Protein AF-A0A4Q3SBF8-F1 (afdb_monomer)

Structure (mmCIF, N/CA/C/O backbone):
data_AF-A0A4Q3SBF8-F1
#
_entry.id   AF-A0A4Q3SBF8-F1
#
loop_
_atom_site.group_PDB
_atom_site.id
_atom_site.type_symbol
_atom_site.label_atom_id
_atom_site.label_alt_id
_atom_site.label_comp_id
_atom_site.label_asym_id
_atom_site.label_entity_id
_atom_site.label_seq_id
_atom_site.pdbx_PDB_ins_code
_atom_site.Cartn_x
_atom_site.Cartn_y
_atom_site.Cartn_z
_atom_site.occupancy
_atom_site.B_iso_or_equiv
_atom_site.auth_seq_id
_atom_site.auth_comp_id
_atom_site.auth_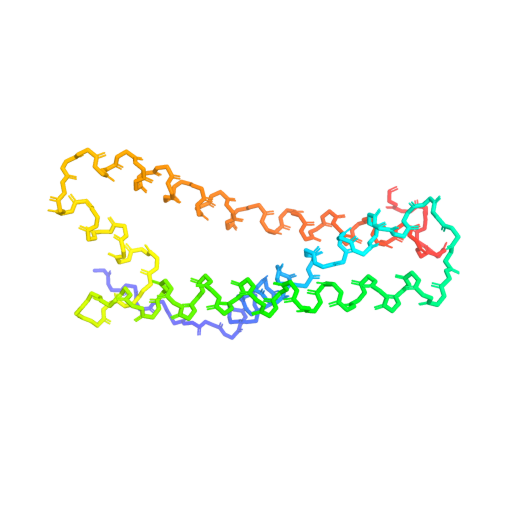asym_id
_atom_site.auth_atom_id
_atom_site.pdbx_PDB_model_num
ATOM 1 N N . MET A 1 1 ? -0.228 14.130 33.885 1.00 38.06 1 MET A N 1
ATOM 2 C CA . MET A 1 1 ? 0.994 14.207 33.059 1.00 38.06 1 MET A CA 1
ATOM 3 C C . MET A 1 1 ? 0.535 14.446 31.627 1.00 38.06 1 MET A C 1
ATOM 5 O O . MET A 1 1 ? 0.319 13.500 30.886 1.00 38.06 1 MET A O 1
ATOM 9 N N . ASP A 1 2 ? 0.248 15.708 31.299 1.00 43.09 2 ASP A N 1
ATOM 10 C CA . ASP A 1 2 ? -0.259 16.132 29.988 1.00 43.09 2 ASP A CA 1
ATOM 11 C C . ASP A 1 2 ? 0.895 16.218 28.985 1.00 43.09 2 ASP A C 1
ATOM 13 O O . ASP A 1 2 ? 1.561 17.247 28.867 1.00 43.09 2 ASP A O 1
ATOM 17 N N . LEU A 1 3 ? 1.148 15.139 28.242 1.00 50.47 3 LEU A N 1
ATOM 18 C CA . LEU A 1 3 ? 1.949 15.234 27.023 1.00 50.47 3 LEU A CA 1
ATOM 19 C C . LEU A 1 3 ? 1.073 15.816 25.906 1.00 50.47 3 LEU A C 1
ATOM 21 O O . LEU A 1 3 ? 0.532 15.091 25.075 1.00 50.47 3 LEU A O 1
ATOM 25 N N . LYS A 1 4 ? 0.968 17.148 25.836 1.00 52.16 4 LYS A N 1
ATOM 26 C CA . LYS A 1 4 ? 0.623 17.816 24.571 1.00 52.16 4 LYS A CA 1
ATOM 27 C C . LYS A 1 4 ? 1.825 17.694 23.637 1.00 52.16 4 LYS A C 1
ATOM 29 O O . LYS A 1 4 ? 2.664 18.589 23.565 1.00 52.16 4 LYS A O 1
ATOM 34 N N . GLN A 1 5 ? 1.928 16.554 22.962 1.00 62.22 5 GLN A N 1
ATOM 35 C CA . GLN A 1 5 ? 2.936 16.288 21.943 1.00 62.22 5 GLN A CA 1
ATOM 36 C C . GLN A 1 5 ? 2.662 17.229 20.761 1.00 62.22 5 GLN A C 1
ATOM 38 O O . GLN A 1 5 ? 1.787 16.987 19.934 1.00 62.22 5 GLN A O 1
ATOM 43 N N . LYS A 1 6 ? 3.338 18.382 20.734 1.00 61.50 6 LYS A N 1
ATOM 44 C CA . LYS A 1 6 ? 3.216 19.328 19.624 1.00 61.50 6 LYS A CA 1
ATOM 45 C C . LYS A 1 6 ? 3.841 18.673 18.397 1.00 61.50 6 LYS A C 1
ATOM 47 O O . LYS A 1 6 ? 5.039 18.389 18.397 1.00 61.50 6 LYS A O 1
ATOM 52 N N . ALA A 1 7 ? 3.028 18.412 17.374 1.00 68.69 7 ALA A N 1
ATOM 53 C CA . ALA A 1 7 ? 3.519 17.950 16.084 1.00 68.69 7 ALA A CA 1
ATOM 54 C C . ALA A 1 7 ? 4.614 18.919 15.612 1.00 68.69 7 ALA A C 1
ATOM 56 O O . ALA A 1 7 ? 4.376 20.113 15.438 1.00 68.69 7 ALA A O 1
ATOM 57 N N . THR A 1 8 ? 5.840 18.414 15.505 1.00 85.56 8 THR A N 1
ATOM 58 C CA . THR A 1 8 ? 6.989 19.203 15.052 1.00 85.56 8 THR A CA 1
ATOM 59 C C . THR A 1 8 ? 7.029 19.138 13.530 1.00 85.56 8 THR A C 1
ATOM 61 O O . THR A 1 8 ? 6.706 18.095 12.963 1.00 85.56 8 THR A O 1
ATOM 64 N N . LEU A 1 9 ? 7.449 20.215 12.859 1.00 84.31 9 LEU A N 1
ATOM 65 C CA . LEU A 1 9 ? 7.524 20.272 11.392 1.00 84.31 9 LEU A CA 1
ATOM 66 C C . LEU A 1 9 ? 8.300 19.075 10.804 1.00 84.31 9 LEU A C 1
ATOM 68 O O . LEU A 1 9 ? 7.861 18.466 9.834 1.00 84.31 9 LEU A O 1
ATOM 72 N N . GLY A 1 10 ? 9.400 18.676 11.454 1.00 84.44 10 GLY A N 1
ATOM 73 C CA . GLY A 1 10 ? 10.172 17.487 11.076 1.00 84.44 10 GLY A CA 1
ATOM 74 C C . GLY A 1 10 ? 9.390 16.176 11.210 1.00 84.44 10 GLY A C 1
ATOM 75 O O . GLY A 1 10 ? 9.482 15.320 10.340 1.00 84.44 10 GLY A O 1
ATOM 76 N N . GLY A 1 11 ? 8.554 16.036 12.242 1.00 84.19 11 GLY A N 1
ATOM 77 C CA . GLY A 1 11 ? 7.681 14.869 12.401 1.00 84.19 11 GLY A CA 1
ATOM 78 C C . GLY A 1 11 ? 6.604 14.788 11.316 1.00 84.19 11 GLY A C 1
ATOM 79 O O . GLY A 1 11 ? 6.302 13.698 10.840 1.00 84.19 11 GLY A O 1
ATOM 80 N N . LEU A 1 12 ? 6.076 15.934 10.874 1.00 85.00 12 LEU A N 1
ATOM 81 C CA . LEU A 1 12 ? 5.128 15.997 9.759 1.00 85.00 12 LEU A CA 1
ATOM 82 C C . LEU A 1 12 ? 5.789 15.583 8.438 1.00 85.00 12 LEU A C 1
ATOM 84 O O . LEU A 1 12 ? 5.210 14.805 7.686 1.00 85.00 12 LEU A O 1
ATOM 88 N N . LEU A 1 13 ? 7.007 16.067 8.174 1.00 86.06 13 LEU A N 1
ATOM 89 C CA . LEU A 1 13 ? 7.770 15.705 6.977 1.00 86.06 13 LEU A CA 1
ATOM 90 C C . LEU A 1 13 ? 8.099 14.211 6.941 1.00 86.06 13 LEU A C 1
ATOM 92 O O . LEU A 1 13 ? 7.926 13.585 5.902 1.00 86.06 13 LEU A O 1
ATOM 96 N N . ILE A 1 14 ? 8.510 13.632 8.073 1.00 82.81 14 ILE A N 1
ATOM 97 C CA . ILE A 1 14 ? 8.764 12.189 8.178 1.00 82.81 14 ILE A CA 1
ATOM 98 C C . ILE A 1 14 ? 7.466 11.404 7.955 1.00 82.81 14 ILE A C 1
ATOM 100 O O . ILE A 1 14 ? 7.452 10.477 7.156 1.00 82.81 14 ILE A O 1
ATOM 104 N N . ALA A 1 15 ? 6.360 11.788 8.598 1.00 82.00 15 ALA A N 1
ATOM 105 C CA . ALA A 1 15 ? 5.084 11.088 8.446 1.00 82.00 15 ALA A CA 1
ATOM 106 C C . ALA A 1 15 ? 4.550 11.142 7.004 1.00 82.00 15 ALA A C 1
ATOM 108 O O . ALA A 1 15 ? 4.127 10.120 6.462 1.00 82.00 15 ALA A O 1
ATOM 109 N N . LEU A 1 16 ? 4.603 12.315 6.364 1.00 82.94 16 LEU A N 1
ATOM 110 C CA . LEU A 1 16 ? 4.223 12.479 4.960 1.00 82.94 16 LEU A CA 1
ATOM 111 C C . LEU A 1 16 ? 5.157 11.696 4.037 1.00 82.94 16 LEU A C 1
ATOM 113 O O . LEU A 1 16 ? 4.671 10.982 3.166 1.00 82.94 16 LEU A O 1
ATOM 117 N N . GLY A 1 17 ? 6.470 11.792 4.252 1.00 81.38 17 GLY A N 1
ATOM 118 C CA . GLY A 1 17 ? 7.478 11.087 3.465 1.00 81.38 17 GLY A CA 1
ATOM 119 C C . GLY A 1 17 ? 7.311 9.571 3.528 1.00 81.38 17 GLY A C 1
ATOM 120 O O . GLY A 1 17 ? 7.276 8.923 2.487 1.00 81.38 17 GLY A O 1
ATOM 121 N N . THR A 1 18 ? 7.115 9.008 4.722 1.00 78.00 18 THR A N 1
ATOM 122 C CA . THR A 1 18 ? 6.866 7.570 4.893 1.00 78.00 18 THR A CA 1
ATOM 123 C C . THR A 1 18 ? 5.545 7.149 4.250 1.00 78.00 18 THR A C 1
ATOM 125 O O . THR A 1 18 ? 5.518 6.149 3.544 1.00 78.00 18 THR A O 1
ATOM 128 N N . THR A 1 19 ? 4.465 7.920 4.428 1.00 78.06 19 THR A N 1
ATOM 129 C CA . THR A 1 19 ? 3.141 7.566 3.879 1.00 78.06 19 THR A CA 1
ATOM 130 C C . THR A 1 19 ? 3.123 7.617 2.350 1.00 78.06 19 THR A C 1
ATOM 132 O O . THR A 1 19 ? 2.652 6.688 1.703 1.00 78.06 19 THR A O 1
ATOM 135 N N . TYR A 1 20 ? 3.649 8.689 1.748 1.00 78.81 20 TYR A N 1
ATOM 136 C CA . TYR A 1 20 ? 3.728 8.801 0.288 1.00 78.81 20 TYR A CA 1
ATOM 137 C C . TYR A 1 20 ? 4.760 7.842 -0.312 1.00 78.81 20 TYR A C 1
ATOM 139 O O . TYR A 1 20 ? 4.545 7.339 -1.414 1.00 78.81 20 TYR A O 1
ATOM 147 N N . GLY A 1 21 ? 5.846 7.558 0.412 1.00 76.25 21 GLY A N 1
ATOM 148 C CA . GLY A 1 21 ? 6.821 6.542 0.030 1.00 76.25 21 GLY A CA 1
ATOM 149 C C . GLY A 1 21 ? 6.188 5.155 -0.064 1.00 76.25 21 GLY A C 1
ATOM 150 O O . GLY A 1 21 ? 6.303 4.510 -1.100 1.00 76.25 21 GLY A O 1
ATOM 151 N N . ASP A 1 22 ? 5.452 4.733 0.965 1.00 77.81 22 ASP A N 1
ATOM 152 C CA . ASP A 1 22 ? 4.777 3.427 1.022 1.00 77.81 22 ASP A CA 1
ATOM 153 C C . ASP A 1 22 ? 3.767 3.216 -0.119 1.00 77.81 22 ASP A C 1
ATOM 155 O O . ASP A 1 22 ? 3.714 2.158 -0.749 1.00 77.81 22 ASP A O 1
ATOM 159 N N . ILE A 1 23 ? 3.016 4.268 -0.464 1.00 79.62 23 ILE A N 1
ATOM 160 C CA . ILE A 1 23 ? 2.076 4.246 -1.594 1.00 79.62 23 ILE A CA 1
ATOM 161 C C . ILE A 1 23 ? 2.813 4.036 -2.931 1.00 79.62 23 ILE A C 1
ATOM 163 O O . ILE A 1 23 ? 2.282 3.388 -3.836 1.00 79.62 23 ILE A O 1
ATOM 167 N N . GLY A 1 24 ? 4.022 4.587 -3.072 1.00 73.12 24 GLY A N 1
ATOM 168 C CA . GLY A 1 24 ? 4.788 4.588 -4.320 1.00 73.12 24 GLY A CA 1
ATOM 169 C C . GLY A 1 24 ? 5.700 3.376 -4.535 1.00 73.12 24 GLY A C 1
ATOM 170 O O . GLY A 1 24 ? 5.967 3.025 -5.685 1.00 73.12 24 GLY A O 1
ATOM 171 N N . THR A 1 25 ? 6.162 2.707 -3.474 1.00 78.81 25 THR A N 1
ATOM 172 C CA . THR A 1 25 ? 7.072 1.550 -3.599 1.00 78.81 25 THR A CA 1
ATOM 173 C C . THR A 1 25 ? 6.378 0.331 -4.200 1.00 78.81 25 THR A C 1
ATOM 175 O O . THR A 1 25 ? 6.933 -0.319 -5.086 1.00 78.81 25 THR A O 1
ATOM 178 N N . SER A 1 26 ? 5.145 0.036 -3.779 1.00 81.75 26 SER A N 1
ATOM 179 C CA . SER A 1 26 ? 4.406 -1.154 -4.228 1.00 81.75 26 SER A CA 1
ATOM 180 C C . SER A 1 26 ? 4.217 -1.213 -5.760 1.00 81.75 26 SER A C 1
ATOM 182 O O . SER A 1 26 ? 4.534 -2.243 -6.360 1.00 81.75 26 SER A O 1
ATOM 184 N N . PRO A 1 27 ? 3.789 -0.132 -6.444 1.00 82.31 27 PRO A N 1
ATOM 185 C CA . PRO A 1 27 ? 3.730 -0.093 -7.909 1.00 82.31 27 PRO A CA 1
ATOM 186 C C . PRO A 1 27 ? 5.080 -0.286 -8.598 1.00 82.31 27 PRO A C 1
ATOM 188 O O . PRO A 1 27 ? 5.142 -0.915 -9.652 1.00 82.31 27 PRO A O 1
ATOM 191 N N . LEU A 1 28 ? 6.155 0.244 -8.011 1.00 80.75 28 LEU A N 1
ATOM 192 C CA . LEU A 1 28 ? 7.500 0.177 -8.579 1.00 80.75 28 LEU A CA 1
ATOM 193 C C . LEU A 1 28 ? 8.028 -1.263 -8.566 1.00 80.75 28 LEU A C 1
ATOM 195 O O . LEU A 1 28 ? 8.576 -1.724 -9.567 1.00 80.75 28 LEU A O 1
ATOM 199 N N . TYR A 1 29 ? 7.764 -2.011 -7.492 1.00 80.50 29 TYR A N 1
ATOM 200 C CA . TYR A 1 29 ? 8.050 -3.447 -7.434 1.00 80.50 29 TYR A CA 1
ATOM 201 C C . TYR A 1 29 ? 7.240 -4.249 -8.446 1.00 80.50 29 TYR A C 1
ATOM 203 O O . TYR A 1 29 ? 7.791 -5.118 -9.118 1.00 80.50 29 TYR A O 1
ATOM 211 N N . VAL A 1 30 ? 5.944 -3.958 -8.577 1.00 85.25 30 VAL A N 1
ATOM 212 C CA . VAL A 1 30 ? 5.086 -4.636 -9.557 1.00 85.25 30 VAL A CA 1
ATOM 213 C C . VAL A 1 30 ? 5.582 -4.365 -10.974 1.00 85.25 30 VAL A C 1
ATOM 215 O O . VAL A 1 30 ? 5.702 -5.298 -11.765 1.00 85.25 30 VAL A O 1
ATOM 218 N N . LEU A 1 31 ? 5.934 -3.116 -11.283 1.00 85.12 31 LEU A N 1
ATOM 219 C CA . LEU A 1 31 ? 6.506 -2.756 -12.574 1.00 85.12 31 LEU A CA 1
ATOM 220 C C . LEU A 1 31 ? 7.807 -3.524 -12.822 1.00 85.12 31 LEU A C 1
ATOM 222 O O . LEU A 1 31 ? 7.908 -4.203 -13.841 1.00 85.12 31 LEU A O 1
ATOM 226 N N . ASN A 1 32 ? 8.741 -3.501 -11.864 1.00 81.81 32 ASN A N 1
ATOM 227 C CA . ASN A 1 32 ? 10.002 -4.229 -11.966 1.00 81.81 32 ASN A CA 1
ATOM 228 C C . ASN A 1 32 ? 9.782 -5.739 -12.162 1.00 81.81 32 ASN A C 1
ATOM 230 O O . ASN A 1 32 ? 10.421 -6.348 -13.012 1.00 81.81 32 ASN A O 1
ATOM 234 N N . ALA A 1 33 ? 8.838 -6.349 -11.444 1.00 84.38 33 ALA A N 1
ATOM 235 C CA . ALA A 1 33 ? 8.504 -7.766 -11.584 1.00 84.38 33 ALA A CA 1
ATOM 236 C C . ALA A 1 33 ? 7.896 -8.109 -12.956 1.00 84.38 33 ALA A C 1
ATOM 238 O O . ALA A 1 33 ? 8.131 -9.195 -13.484 1.00 84.38 33 ALA A O 1
ATOM 239 N N . ILE A 1 34 ? 7.119 -7.201 -13.557 1.00 85.06 34 ILE A N 1
ATOM 240 C CA . ILE A 1 34 ? 6.527 -7.423 -14.882 1.00 85.06 34 ILE A CA 1
ATOM 241 C C . ILE A 1 34 ? 7.569 -7.252 -15.994 1.00 85.06 34 ILE A C 1
ATOM 243 O O . ILE A 1 34 ? 7.507 -7.988 -16.987 1.00 85.06 34 ILE A O 1
ATOM 247 N N . THR A 1 35 ? 8.499 -6.305 -15.835 1.00 82.38 35 THR A N 1
ATOM 248 C CA . THR A 1 35 ? 9.518 -5.957 -16.837 1.00 82.38 35 THR A CA 1
ATOM 249 C C . THR A 1 35 ? 10.798 -6.783 -16.723 1.00 82.38 35 THR A C 1
ATOM 251 O O . THR A 1 35 ? 11.481 -6.976 -17.727 1.00 82.38 35 THR A O 1
ATOM 254 N N . SER A 1 36 ? 11.128 -7.292 -15.534 1.00 80.00 36 SER A N 1
ATOM 255 C CA . SER A 1 36 ? 12.335 -8.088 -15.290 1.00 80.00 36 SER A CA 1
ATOM 256 C C . SER A 1 36 ? 12.371 -9.333 -16.176 1.00 80.00 36 SER A C 1
ATOM 258 O O . SER A 1 36 ? 11.448 -10.147 -16.176 1.00 80.00 36 SER A O 1
ATOM 260 N N . GLY A 1 37 ? 13.454 -9.482 -16.943 1.00 76.06 37 GLY A N 1
ATOM 261 C CA . GLY A 1 37 ? 13.679 -10.640 -17.813 1.00 76.06 37 GLY A CA 1
ATOM 262 C C . GLY A 1 37 ? 12.844 -10.671 -19.101 1.00 76.06 37 GLY A C 1
ATOM 263 O O . GLY A 1 37 ? 12.867 -11.684 -19.798 1.00 76.06 37 GLY A O 1
ATOM 264 N N . LYS A 1 38 ? 12.121 -9.594 -19.446 1.00 82.06 38 LYS A N 1
ATOM 265 C CA . LYS A 1 38 ? 11.366 -9.478 -20.707 1.00 82.06 38 LYS A CA 1
ATOM 266 C C . LYS A 1 38 ? 11.930 -8.375 -21.596 1.00 82.06 38 LYS A C 1
ATOM 268 O O . LYS A 1 38 ? 12.474 -7.385 -21.116 1.00 82.06 38 LYS A O 1
ATOM 273 N N . VAL A 1 39 ? 11.756 -8.529 -22.908 1.00 82.00 39 VAL A N 1
ATOM 274 C CA . VAL A 1 39 ? 12.070 -7.462 -23.866 1.00 82.00 39 VAL A CA 1
ATOM 275 C C . VAL A 1 39 ? 11.099 -6.308 -23.625 1.00 82.00 39 VAL A C 1
ATOM 277 O O . VAL A 1 39 ? 9.881 -6.487 -23.712 1.00 82.00 39 VAL A O 1
ATOM 2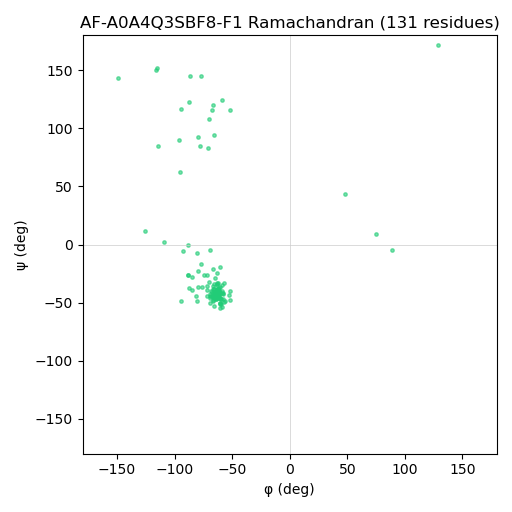80 N N . ILE A 1 40 ? 11.637 -5.134 -23.297 1.00 82.81 40 ILE A N 1
ATOM 281 C CA . ILE A 1 40 ? 10.837 -3.937 -23.042 1.00 82.81 40 ILE A CA 1
ATOM 282 C C . ILE A 1 40 ? 10.241 -3.477 -24.374 1.00 82.81 40 ILE A C 1
ATOM 284 O O . ILE A 1 40 ? 10.945 -2.983 -25.250 1.00 82.81 40 ILE A O 1
ATOM 288 N N . ASN A 1 41 ? 8.934 -3.676 -24.521 1.00 87.38 41 ASN A N 1
ATOM 289 C CA . AS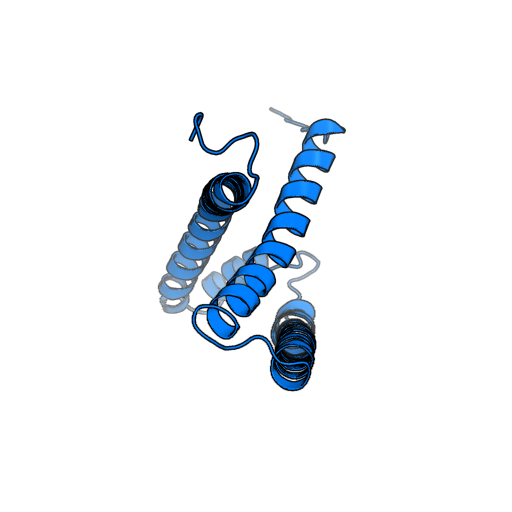N A 1 41 ? 8.143 -3.218 -25.657 1.00 87.38 41 ASN A CA 1
ATOM 290 C C . ASN A 1 41 ? 7.109 -2.191 -25.168 1.00 87.38 41 ASN A C 1
ATOM 292 O O . ASN A 1 41 ? 6.641 -2.280 -24.031 1.00 87.38 41 ASN A O 1
ATOM 296 N N . GLU A 1 42 ? 6.722 -1.244 -26.020 1.00 86.88 42 GLU A N 1
ATOM 297 C CA . GLU A 1 42 ? 5.753 -0.187 -25.713 1.00 86.88 42 GLU A CA 1
ATOM 298 C C . GLU A 1 42 ? 4.444 -0.765 -25.156 1.00 86.88 42 GLU A C 1
ATOM 300 O O . GLU A 1 42 ? 3.948 -0.315 -24.125 1.00 86.88 42 GLU A O 1
ATOM 305 N N . THR A 1 43 ? 3.940 -1.848 -25.756 1.00 88.00 43 THR A N 1
ATOM 306 C CA . THR A 1 43 ? 2.729 -2.536 -25.283 1.00 88.00 43 THR A CA 1
ATOM 307 C C . THR A 1 43 ? 2.882 -3.086 -23.863 1.00 88.00 43 THR A C 1
ATOM 309 O O . THR A 1 43 ? 1.934 -3.035 -23.082 1.00 88.00 43 THR A O 1
ATOM 312 N N . LEU A 1 44 ? 4.069 -3.591 -23.505 1.00 86.94 44 LEU A N 1
ATOM 313 C CA . LEU A 1 44 ? 4.338 -4.111 -22.163 1.00 86.94 44 LEU A CA 1
ATOM 314 C C . LEU A 1 44 ? 4.354 -2.969 -21.145 1.00 86.94 44 LEU A C 1
ATOM 316 O O . LEU A 1 44 ? 3.745 -3.096 -20.087 1.00 86.94 44 LEU A O 1
ATOM 320 N N . VAL A 1 45 ? 5.003 -1.850 -21.470 1.00 87.00 45 VAL A N 1
ATOM 321 C CA . VAL A 1 45 ? 5.091 -0.683 -20.581 1.00 87.00 45 VAL A CA 1
ATOM 322 C C . VAL A 1 45 ? 3.711 -0.063 -20.369 1.00 87.00 45 VAL A C 1
ATOM 324 O O . VAL A 1 45 ? 3.261 0.065 -19.231 1.00 87.00 45 VAL A O 1
ATOM 327 N N . VAL A 1 46 ? 3.002 0.255 -21.455 1.00 89.75 46 VAL A N 1
ATOM 328 C CA . VAL A 1 46 ? 1.673 0.879 -21.401 1.00 89.75 46 VAL A CA 1
ATOM 329 C C . VAL A 1 46 ? 0.652 -0.055 -20.744 1.00 89.75 46 VAL A C 1
ATOM 331 O O . VAL A 1 46 ? -0.132 0.388 -19.905 1.00 89.75 46 VAL A O 1
ATOM 334 N N . GLY A 1 47 ? 0.694 -1.355 -21.055 1.00 89.19 47 GLY A N 1
ATOM 335 C CA . GLY A 1 47 ? -0.172 -2.357 -20.431 1.00 89.19 47 GLY A CA 1
ATOM 336 C C . GLY A 1 47 ? 0.073 -2.496 -18.927 1.00 89.19 47 GLY A C 1
ATOM 337 O O . GLY A 1 47 ? -0.880 -2.498 -18.148 1.00 89.19 47 GLY A O 1
ATOM 338 N N . SER A 1 48 ? 1.340 -2.540 -18.504 1.00 89.00 48 SER A N 1
ATOM 339 C CA . SER A 1 48 ? 1.709 -2.637 -17.083 1.00 89.00 48 SER A CA 1
ATOM 340 C C . SER A 1 48 ? 1.275 -1.398 -16.304 1.00 89.00 48 SER A C 1
ATOM 342 O O . SER A 1 48 ? 0.652 -1.522 -15.252 1.00 89.00 48 SER A O 1
ATOM 344 N N . LEU A 1 49 ? 1.540 -0.201 -16.838 1.00 89.50 49 LEU A N 1
ATOM 345 C CA . LEU A 1 49 ? 1.129 1.058 -16.213 1.00 89.50 49 LEU A CA 1
ATOM 346 C C . LEU A 1 49 ? -0.395 1.168 -16.107 1.00 89.50 49 LEU A C 1
ATOM 348 O O . LEU A 1 49 ? -0.906 1.546 -15.056 1.00 89.50 49 LEU A O 1
ATOM 352 N N . SER A 1 50 ? -1.126 0.790 -17.159 1.00 92.25 50 SER A N 1
ATOM 353 C CA . SER A 1 50 ? -2.592 0.790 -17.147 1.00 92.25 50 SER A CA 1
ATOM 354 C C . SER A 1 50 ? -3.152 -0.149 -16.076 1.00 92.25 50 SER A C 1
ATOM 356 O O . SER A 1 50 ? -4.013 0.255 -15.294 1.00 92.25 50 SER A O 1
ATOM 358 N N . LEU A 1 51 ? -2.618 -1.373 -15.977 1.00 89.62 51 LEU A N 1
ATOM 359 C CA . LEU A 1 51 ? -3.022 -2.340 -14.953 1.00 89.62 51 LEU A CA 1
ATOM 360 C C . LEU A 1 51 ? -2.744 -1.831 -13.541 1.00 89.62 51 LEU A C 1
ATOM 362 O O . LEU A 1 51 ? -3.607 -1.956 -12.674 1.00 89.62 51 LEU A O 1
ATOM 366 N N . ILE A 1 52 ? -1.574 -1.235 -13.312 1.00 90.38 52 ILE A N 1
ATOM 367 C CA . ILE A 1 52 ? -1.214 -0.645 -12.021 1.00 90.38 52 ILE A CA 1
ATOM 368 C C . ILE A 1 52 ? -2.199 0.470 -11.661 1.00 90.38 52 ILE A C 1
ATOM 370 O O . ILE A 1 52 ? -2.782 0.434 -10.579 1.00 90.38 52 ILE A O 1
ATOM 374 N N . ILE A 1 53 ? -2.435 1.423 -12.568 1.00 90.50 53 ILE A N 1
ATOM 375 C CA . ILE A 1 53 ? -3.335 2.558 -12.329 1.00 90.50 53 ILE A CA 1
ATOM 376 C C . ILE A 1 53 ? -4.746 2.062 -12.005 1.00 90.50 53 ILE A C 1
ATOM 378 O O . ILE A 1 53 ? -5.282 2.395 -10.949 1.00 90.50 53 ILE A O 1
ATOM 382 N N . TRP A 1 54 ? -5.332 1.216 -12.858 1.00 92.50 54 TRP A N 1
ATOM 383 C CA . TRP A 1 54 ? -6.688 0.708 -12.642 1.00 92.50 54 TRP A CA 1
ATOM 384 C C . TRP A 1 54 ? -6.809 -0.128 -11.369 1.00 92.50 54 TRP A C 1
ATOM 386 O O . TRP A 1 54 ? -7.796 0.009 -10.646 1.00 92.50 54 TRP A O 1
ATOM 396 N N . THR A 1 55 ? -5.806 -0.950 -11.053 1.00 89.00 55 THR A N 1
ATOM 397 C CA . THR A 1 55 ? -5.805 -1.757 -9.827 1.00 89.00 55 THR A CA 1
ATOM 398 C C . THR A 1 55 ? -5.740 -0.873 -8.589 1.00 89.00 55 THR A C 1
ATOM 400 O O . THR A 1 55 ? -6.539 -1.065 -7.676 1.00 89.00 55 THR A O 1
ATOM 403 N N . LEU A 1 56 ? -4.860 0.133 -8.556 1.00 87.12 56 LEU A N 1
ATOM 404 C CA . LEU A 1 56 ? -4.774 1.072 -7.434 1.00 87.12 56 LEU A CA 1
ATOM 405 C C . LEU A 1 56 ? -6.069 1.872 -7.271 1.00 87.12 56 LEU A C 1
ATOM 407 O O . LEU A 1 56 ? -6.569 2.002 -6.152 1.00 87.12 56 LEU A O 1
ATOM 411 N N . THR A 1 57 ? -6.653 2.369 -8.365 1.00 87.50 57 THR A N 1
ATOM 412 C CA . THR A 1 57 ? -7.922 3.110 -8.326 1.00 87.50 57 THR A CA 1
ATOM 413 C C . THR A 1 57 ? -9.067 2.234 -7.816 1.00 87.50 57 THR A C 1
ATOM 415 O O . THR A 1 57 ? -9.818 2.653 -6.933 1.00 87.50 57 THR A O 1
ATOM 418 N N . LEU A 1 58 ? -9.192 0.999 -8.307 1.00 87.94 58 LEU A N 1
ATOM 419 C CA . LEU A 1 58 ? -10.247 0.078 -7.876 1.00 87.94 58 LEU A CA 1
ATOM 420 C C . LEU A 1 58 ? -10.046 -0.394 -6.435 1.00 87.94 58 LEU A C 1
ATOM 422 O O . LEU A 1 58 ? -10.988 -0.358 -5.643 1.00 87.94 58 LEU A O 1
ATOM 426 N N . GLN A 1 59 ? -8.827 -0.788 -6.067 1.00 85.31 59 GLN A N 1
ATOM 427 C CA . GLN A 1 59 ? -8.497 -1.232 -4.715 1.00 85.31 59 GLN A CA 1
ATOM 428 C C . GLN A 1 59 ? -8.767 -0.129 -3.692 1.00 85.31 59 GLN A C 1
ATOM 430 O O . GLN A 1 59 ? -9.383 -0.395 -2.657 1.00 85.31 59 GLN A O 1
ATOM 435 N N . THR A 1 60 ? -8.331 1.105 -3.968 1.00 82.19 60 THR A N 1
ATOM 436 C CA . THR A 1 60 ? -8.556 2.229 -3.052 1.00 82.19 60 THR A CA 1
ATOM 437 C C . THR A 1 60 ? -10.039 2.565 -2.934 1.00 82.19 60 THR A C 1
ATOM 439 O O . THR A 1 60 ? -10.548 2.703 -1.824 1.00 82.19 60 THR A O 1
ATOM 442 N N . THR A 1 61 ? -10.770 2.585 -4.049 1.00 81.12 61 THR A N 1
ATOM 443 C CA . THR A 1 61 ? -12.218 2.832 -4.050 1.00 81.12 61 THR A CA 1
ATOM 444 C C . THR A 1 61 ? -12.965 1.768 -3.244 1.00 81.12 61 THR A C 1
ATOM 446 O O . THR A 1 61 ? -13.724 2.090 -2.334 1.00 81.12 61 THR A O 1
ATOM 449 N N . ILE A 1 62 ? -12.718 0.483 -3.497 1.00 80.62 62 ILE A N 1
ATOM 450 C CA . ILE A 1 62 ? -13.452 -0.597 -2.827 1.00 80.62 62 ILE A CA 1
ATOM 451 C C . ILE A 1 62 ? -13.075 -0.682 -1.340 1.00 80.62 62 ILE A C 1
ATOM 453 O O . ILE A 1 62 ? -13.948 -0.685 -0.475 1.00 80.62 62 ILE A O 1
ATOM 457 N N . LYS A 1 63 ? -11.779 -0.725 -1.010 1.00 72.94 63 LYS A N 1
ATOM 458 C CA . LYS A 1 63 ? -11.319 -0.910 0.376 1.00 72.94 63 LYS A CA 1
ATOM 459 C C . LYS A 1 63 ? -11.545 0.332 1.241 1.00 72.94 63 LYS A C 1
ATOM 461 O O . LYS A 1 63 ? -11.916 0.201 2.406 1.00 72.94 63 LYS A O 1
ATOM 466 N N . TYR A 1 64 ? -11.329 1.535 0.709 1.00 68.12 64 TYR A N 1
ATOM 467 C CA . TYR A 1 64 ? -11.405 2.752 1.519 1.00 68.12 64 TYR A CA 1
ATOM 468 C C . TYR A 1 64 ? -12.782 3.413 1.457 1.00 68.12 64 TYR A C 1
ATOM 470 O O . TYR A 1 64 ? -13.360 3.684 2.509 1.00 68.12 64 TYR A O 1
ATOM 478 N N . VAL A 1 65 ? -13.359 3.607 0.266 1.00 68.75 65 VAL A N 1
ATOM 479 C CA . VAL A 1 65 ? -14.653 4.306 0.138 1.00 68.75 65 VAL A CA 1
ATOM 480 C C . VAL A 1 65 ? -15.802 3.443 0.655 1.00 68.75 65 VAL A C 1
ATOM 482 O O . VAL A 1 65 ? -16.642 3.938 1.394 1.00 68.75 65 VAL A O 1
ATOM 485 N N . ILE A 1 66 ? -15.844 2.150 0.326 1.00 68.25 66 ILE A N 1
ATOM 486 C CA . ILE A 1 66 ? -16.969 1.299 0.747 1.00 68.25 66 ILE A CA 1
ATOM 487 C C . ILE A 1 66 ? -16.796 0.845 2.199 1.00 68.25 66 ILE A C 1
ATOM 489 O O . ILE A 1 66 ? -17.716 0.969 2.996 1.00 68.25 66 ILE A O 1
ATOM 493 N N . LEU A 1 67 ? -15.620 0.337 2.568 1.00 65.31 67 LEU A N 1
ATOM 494 C CA . LEU A 1 67 ? -15.401 -0.286 3.880 1.00 65.31 67 LEU A CA 1
ATOM 495 C C . LEU A 1 67 ? -15.060 0.717 4.990 1.00 65.31 67 LEU A C 1
ATOM 497 O O . LEU A 1 67 ? -15.522 0.556 6.117 1.00 65.31 67 LEU A O 1
ATOM 501 N N . THR A 1 68 ? -14.256 1.743 4.696 1.00 63.00 68 THR A N 1
ATOM 502 C CA . THR A 1 68 ? -13.746 2.651 5.741 1.00 63.00 68 THR A CA 1
ATOM 503 C C . THR A 1 68 ? -14.714 3.801 6.016 1.00 63.00 68 THR A C 1
ATOM 505 O O . THR A 1 68 ? -14.910 4.145 7.177 1.00 63.00 68 THR A O 1
ATOM 508 N N . LEU A 1 69 ? -15.385 4.348 4.992 1.00 61.12 69 LEU A N 1
ATOM 509 C CA . LEU A 1 69 ? -16.400 5.397 5.198 1.00 61.12 69 LEU A CA 1
ATOM 510 C C . LEU A 1 69 ? -17.720 4.862 5.773 1.00 61.12 69 LEU A C 1
ATOM 512 O O . LEU A 1 69 ? -18.427 5.609 6.439 1.00 61.12 69 LEU A O 1
ATOM 516 N N . GLN A 1 70 ? -18.064 3.585 5.558 1.00 59.53 70 GLN A N 1
ATOM 517 C CA . GLN A 1 70 ? -19.256 2.986 6.183 1.00 59.53 70 GLN A CA 1
ATOM 518 C C . GLN A 1 70 ? -19.050 2.635 7.660 1.00 59.53 70 GLN A C 1
ATOM 520 O O . GLN A 1 70 ? -20.014 2.415 8.392 1.00 59.53 70 GLN A O 1
ATOM 525 N N . ALA A 1 71 ? -17.801 2.568 8.109 1.00 56.84 71 ALA A N 1
ATOM 526 C CA . ALA A 1 71 ? -17.451 2.187 9.461 1.00 56.84 71 ALA A CA 1
ATOM 527 C C . ALA A 1 71 ? -17.264 3.407 10.370 1.00 56.84 71 ALA A C 1
ATOM 529 O O . ALA A 1 71 ? -16.182 3.655 10.902 1.00 56.84 71 ALA A O 1
ATOM 530 N N . ASP A 1 72 ? -18.338 4.170 10.547 1.00 55.38 72 ASP A N 1
ATOM 531 C CA . ASP A 1 72 ? -18.368 5.297 11.473 1.00 55.38 72 ASP A CA 1
ATOM 532 C C . ASP A 1 72 ? -18.775 4.822 12.880 1.00 55.38 72 ASP A C 1
ATOM 534 O O . ASP A 1 72 ? -19.831 4.213 13.081 1.00 55.38 72 ASP A O 1
ATOM 538 N N . ASN A 1 73 ? -17.922 5.081 13.873 1.00 55.91 73 ASN A N 1
ATOM 539 C CA . ASN A 1 73 ? -18.217 4.858 15.283 1.00 55.91 73 ASN A CA 1
ATOM 540 C C . ASN A 1 73 ? -18.259 6.192 16.032 1.00 55.91 73 ASN A C 1
ATOM 542 O O . ASN A 1 73 ? -17.281 6.584 16.669 1.00 55.91 73 ASN A O 1
ATOM 546 N N . ARG A 1 74 ? -19.418 6.861 16.003 1.00 54.84 74 ARG A N 1
ATOM 547 C CA . ARG A 1 74 ? -19.713 8.052 16.823 1.00 54.84 74 ARG A CA 1
ATOM 548 C C . ARG A 1 74 ? -18.586 9.103 16.788 1.00 54.84 74 ARG A C 1
ATOM 550 O O . ARG A 1 74 ? -18.225 9.639 17.832 1.00 54.84 74 ARG A O 1
ATOM 557 N N . GLY A 1 75 ? -18.033 9.385 15.607 1.00 56.19 75 GLY A N 1
ATOM 558 C CA . GLY A 1 75 ? -17.019 10.428 15.421 1.00 56.19 75 GLY A CA 1
ATOM 559 C C . GLY A 1 75 ? -15.561 9.993 15.615 1.00 56.19 75 GLY A C 1
ATOM 560 O O . GLY A 1 75 ? -14.670 10.783 15.317 1.00 56.19 75 GLY A O 1
ATOM 561 N N . GLU A 1 76 ? -15.285 8.752 16.033 1.00 56.97 76 GLU A N 1
ATOM 562 C CA . GLU A 1 76 ? -13.943 8.163 15.941 1.00 56.97 76 GLU A CA 1
ATOM 563 C C . GLU A 1 76 ? -13.852 7.323 14.661 1.00 56.97 76 GLU A C 1
ATOM 565 O O . GLU A 1 76 ? -14.176 6.135 14.650 1.00 56.97 76 GLU A O 1
ATOM 570 N N . GLY A 1 77 ? -13.433 7.943 13.559 1.00 57.31 77 GLY A N 1
ATOM 571 C CA . GLY A 1 77 ? -13.188 7.252 12.293 1.00 57.31 77 GLY A CA 1
ATOM 572 C C . GLY A 1 77 ? -11.868 6.476 12.299 1.00 57.31 77 GLY A C 1
ATOM 573 O O . GLY A 1 77 ? -10.878 6.917 12.881 1.00 57.31 77 GLY A O 1
ATOM 574 N N . GLY A 1 78 ? -11.838 5.327 11.620 1.00 62.75 78 GLY A N 1
ATOM 575 C CA . GLY A 1 78 ? -10.601 4.607 11.314 1.00 62.75 78 GLY A CA 1
ATOM 576 C C . GLY A 1 78 ? -10.591 3.128 11.694 1.00 62.75 78 GLY A C 1
ATOM 577 O O . GLY A 1 78 ? -11.477 2.594 12.362 1.00 62.75 78 GLY A O 1
ATOM 578 N N . ILE A 1 79 ? -9.531 2.451 11.255 1.00 62.50 79 ILE A N 1
ATOM 579 C CA . ILE A 1 79 ? -9.352 0.996 11.373 1.00 62.50 79 ILE A CA 1
ATOM 580 C C . ILE A 1 79 ? -9.274 0.564 12.855 1.00 62.50 79 ILE A C 1
ATOM 582 O O . ILE A 1 79 ? -9.788 -0.488 13.234 1.00 62.50 79 ILE A O 1
ATOM 586 N N . PHE A 1 80 ? -8.715 1.408 13.730 1.00 59.31 80 PHE A N 1
ATOM 587 C CA . PHE A 1 80 ? -8.636 1.155 15.175 1.00 59.31 80 PHE A CA 1
ATOM 588 C C . PHE A 1 80 ? -9.988 1.265 15.897 1.00 59.31 80 PHE A C 1
ATOM 590 O O . PHE A 1 80 ? -10.276 0.457 16.784 1.00 59.31 80 PHE A O 1
ATOM 597 N N . SER A 1 81 ? -10.857 2.188 15.479 1.00 63.34 81 SER A N 1
ATOM 598 C CA . SER A 1 81 ? -12.223 2.309 16.006 1.00 63.34 81 SER A CA 1
ATOM 599 C C . SER A 1 81 ? -13.082 1.108 15.624 1.00 63.34 81 SER A C 1
ATOM 601 O O . SER A 1 81 ? -13.831 0.584 16.450 1.00 63.34 81 SER A O 1
ATOM 603 N N . LEU A 1 82 ? -12.907 0.609 14.396 1.00 65.50 82 LEU A N 1
ATOM 604 C CA . LEU A 1 82 ? -13.476 -0.652 13.919 1.00 65.50 82 LEU A CA 1
ATOM 605 C C . LEU A 1 82 ? -13.064 -1.831 14.806 1.00 65.50 82 LEU A C 1
ATOM 607 O O . LEU A 1 82 ? -13.930 -2.583 15.258 1.00 65.50 82 LEU A O 1
ATOM 611 N N . PHE A 1 83 ? -11.770 -1.968 15.116 1.00 66.62 83 PHE A N 1
ATOM 612 C CA . PHE A 1 83 ? -11.279 -3.023 16.008 1.00 66.62 83 PHE A CA 1
ATOM 613 C C . PHE A 1 83 ? -11.872 -2.922 17.423 1.00 66.62 83 PHE A C 1
ATOM 615 O O . PHE A 1 83 ? -12.267 -3.940 18.005 1.00 66.62 83 PHE A O 1
ATOM 622 N N . ALA A 1 84 ? -12.013 -1.708 17.965 1.00 65.12 84 ALA A N 1
ATOM 623 C CA . ALA A 1 84 ? -12.651 -1.482 19.261 1.00 65.12 84 ALA A CA 1
ATOM 624 C C . ALA A 1 84 ? -14.152 -1.841 19.253 1.00 65.12 84 ALA A C 1
ATOM 626 O O . ALA A 1 84 ? -14.658 -2.432 20.215 1.00 65.12 84 ALA A O 1
ATOM 627 N N . LEU A 1 85 ? -14.863 -1.551 18.156 1.00 67.31 85 LEU A N 1
ATOM 628 C CA . LEU A 1 85 ? -16.279 -1.893 17.984 1.00 67.31 85 LEU A CA 1
ATOM 629 C C . LEU A 1 85 ? -16.513 -3.395 17.855 1.00 67.31 85 LEU A C 1
ATOM 631 O O . LEU A 1 85 ? -17.409 -3.959 18.488 1.00 67.31 85 LEU A O 1
ATOM 635 N N . VAL A 1 86 ? -15.677 -4.045 17.052 1.00 69.62 86 VAL A N 1
ATOM 636 C CA . VAL A 1 86 ? -15.688 -5.483 16.779 1.00 69.62 86 VAL A CA 1
ATOM 637 C C . VAL A 1 86 ? -15.540 -6.282 18.078 1.00 69.62 86 VAL A C 1
ATOM 639 O O . VAL A 1 86 ? -16.313 -7.212 18.325 1.00 69.62 86 VAL A O 1
ATOM 642 N N . ARG A 1 87 ? -14.653 -5.837 18.979 1.00 65.06 87 ARG A N 1
ATOM 643 C CA . ARG A 1 87 ? -14.479 -6.410 20.324 1.00 65.06 87 ARG A CA 1
ATOM 644 C C . ARG A 1 87 ? -15.722 -6.287 21.214 1.00 65.06 87 ARG A C 1
ATOM 646 O O . ARG A 1 87 ? -15.966 -7.173 22.031 1.00 65.06 87 ARG A O 1
ATOM 653 N N . ARG A 1 88 ? -16.519 -5.221 21.070 1.00 66.56 88 ARG A N 1
ATOM 654 C CA . ARG A 1 88 ? -17.753 -5.008 21.854 1.00 66.56 88 ARG A CA 1
ATOM 655 C C . ARG A 1 88 ? -18.948 -5.814 21.341 1.00 66.56 88 ARG A C 1
ATOM 657 O O . ARG A 1 88 ? -19.871 -6.059 22.111 1.00 66.56 88 ARG A O 1
ATOM 664 N N . ARG A 1 89 ? -18.954 -6.232 20.068 1.00 73.12 89 ARG A N 1
ATOM 665 C CA . ARG A 1 89 ? -20.108 -6.918 19.455 1.00 73.12 89 ARG A CA 1
ATOM 666 C C . ARG A 1 89 ? -20.164 -8.412 19.778 1.00 73.12 89 ARG A C 1
ATOM 668 O O . ARG A 1 89 ? -21.244 -8.894 20.104 1.00 73.12 89 ARG A O 1
ATOM 675 N N . LYS A 1 90 ? -19.046 -9.152 19.719 1.00 75.50 90 LYS A N 1
ATOM 676 C CA . LYS A 1 90 ? -18.987 -10.563 20.166 1.00 75.50 90 LYS A CA 1
ATOM 677 C C . LYS A 1 90 ? -17.599 -10.936 20.696 1.00 75.50 90 LYS A C 1
ATOM 679 O O . LYS A 1 90 ? -16.591 -10.563 20.109 1.00 75.50 90 LYS A O 1
ATOM 684 N N . LYS A 1 91 ? -17.545 -11.771 21.742 1.00 73.88 91 LYS A N 1
ATOM 685 C CA . LYS A 1 91 ? -16.288 -12.205 22.391 1.00 73.88 91 LYS A CA 1
ATOM 686 C C . LYS A 1 91 ? -15.305 -12.918 21.445 1.00 73.88 91 LYS A C 1
ATOM 688 O O . LYS A 1 91 ? -14.106 -12.727 21.586 1.00 73.88 91 LYS A O 1
ATOM 693 N N . TRP A 1 92 ? -15.787 -13.693 20.467 1.00 83.88 92 TRP A N 1
ATOM 694 C CA . TRP A 1 92 ? -14.916 -14.406 19.515 1.00 83.88 92 TRP A CA 1
ATOM 695 C C . TRP A 1 92 ? -14.233 -13.479 18.497 1.00 83.88 92 TRP A C 1
ATOM 697 O O . TRP A 1 92 ? -13.129 -13.759 18.046 1.00 83.88 92 TRP A O 1
ATOM 707 N N . LEU A 1 93 ? -14.836 -12.326 18.197 1.00 79.31 93 LEU A N 1
ATOM 708 C CA . LEU A 1 93 ? -14.272 -11.344 17.269 1.00 79.31 93 LEU A CA 1
ATOM 709 C C . LEU A 1 93 ? -13.016 -10.633 17.818 1.00 79.31 93 LEU A C 1
ATOM 711 O O . LEU A 1 93 ? -12.354 -9.896 17.094 1.00 79.31 93 LEU A O 1
ATOM 715 N N . VAL A 1 94 ? -12.637 -10.900 19.071 1.00 79.44 94 VAL A N 1
ATOM 716 C CA . VAL A 1 94 ? -11.373 -10.445 19.664 1.00 79.44 94 VAL A CA 1
ATOM 717 C C . VAL A 1 94 ? -10.159 -11.087 18.992 1.00 79.44 94 VAL A C 1
ATOM 719 O O . VAL A 1 94 ? -9.172 -10.395 18.773 1.00 79.44 94 VAL A O 1
ATOM 722 N N . PHE A 1 95 ? -10.222 -12.368 18.623 1.00 83.69 95 PHE A N 1
ATOM 723 C CA . PHE A 1 95 ? -9.102 -13.055 17.970 1.00 83.69 95 PHE A CA 1
ATOM 724 C C . PHE A 1 95 ? -8.709 -12.418 16.625 1.00 83.69 95 PHE A C 1
ATOM 726 O O . PHE A 1 95 ? -7.556 -12.006 16.494 1.00 83.69 95 PHE A O 1
ATOM 733 N N . PRO A 1 96 ? -9.628 -12.242 15.651 1.00 82.75 96 PRO A N 1
ATOM 734 C CA . PRO A 1 96 ? -9.290 -11.560 14.404 1.00 82.75 96 PRO A CA 1
ATOM 735 C C . PRO A 1 96 ? -8.934 -10.085 14.624 1.00 82.75 96 PRO A C 1
ATOM 737 O O . PRO A 1 96 ? -8.113 -9.552 13.885 1.00 82.75 96 PRO A O 1
ATOM 740 N N . ALA A 1 97 ? -9.487 -9.427 15.651 1.00 81.12 97 ALA A N 1
ATOM 741 C CA . ALA A 1 97 ? -9.118 -8.052 15.978 1.00 81.12 97 ALA A CA 1
ATOM 742 C C . ALA A 1 97 ? -7.672 -7.925 16.484 1.00 81.12 97 ALA A C 1
ATOM 744 O O . ALA A 1 97 ? -6.968 -6.998 16.094 1.00 81.12 97 ALA A O 1
ATOM 745 N N . ILE A 1 98 ? -7.211 -8.862 17.317 1.00 84.19 98 ILE A N 1
ATOM 746 C CA . ILE A 1 98 ? -5.821 -8.901 17.793 1.00 84.19 98 ILE A CA 1
ATOM 747 C C . ILE A 1 98 ? -4.872 -9.200 16.633 1.00 84.19 98 ILE A C 1
ATOM 749 O O . ILE A 1 98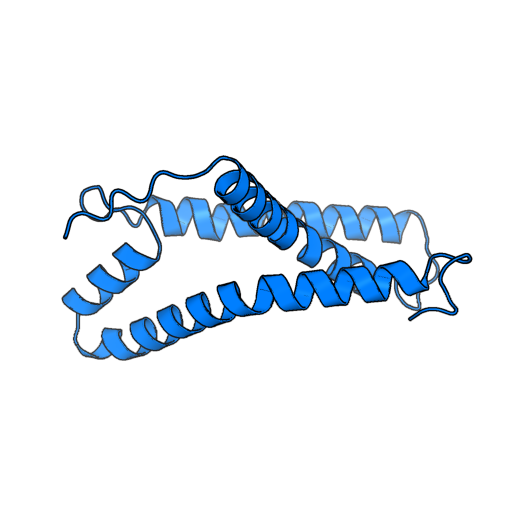 ? -3.869 -8.510 16.487 1.00 84.19 98 ILE A O 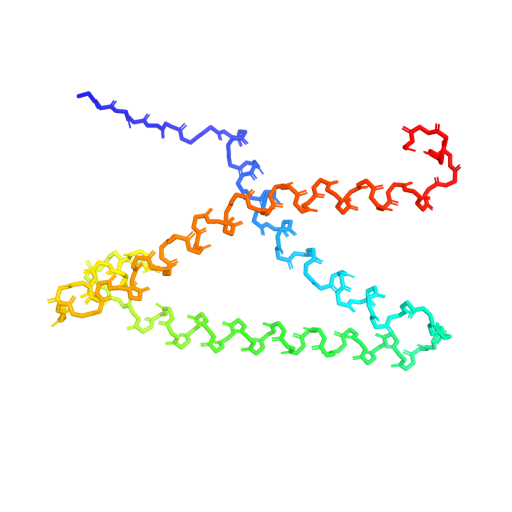1
ATOM 753 N N . ILE A 1 99 ? -5.204 -10.180 15.786 1.00 87.25 99 ILE A N 1
ATOM 754 C CA . ILE A 1 99 ? -4.392 -10.518 14.608 1.00 87.25 99 ILE A CA 1
ATOM 755 C C . ILE A 1 99 ? -4.309 -9.321 13.657 1.00 87.25 99 ILE A C 1
ATOM 757 O O . ILE A 1 99 ? -3.221 -8.958 13.226 1.00 87.25 99 ILE A O 1
ATOM 761 N N . GLY A 1 100 ? -5.438 -8.669 13.371 1.00 83.81 100 GLY A N 1
ATOM 762 C CA . GLY A 1 100 ? -5.473 -7.486 12.515 1.00 83.81 100 GLY A CA 1
ATOM 763 C C . GLY A 1 100 ? -4.705 -6.297 13.100 1.00 83.81 100 GLY A C 1
ATOM 764 O O . GLY A 1 100 ? -3.973 -5.632 12.373 1.00 83.81 100 GLY A O 1
ATOM 765 N N . GLY A 1 101 ? -4.809 -6.057 14.411 1.00 82.44 101 GLY A N 1
ATOM 766 C CA . GLY A 1 101 ? -4.027 -5.024 15.096 1.00 82.44 101 GLY A CA 1
ATOM 767 C C . GLY A 1 101 ? -2.522 -5.308 15.085 1.00 82.44 101 GLY A C 1
ATOM 768 O O . GLY A 1 101 ? -1.730 -4.400 14.848 1.00 82.44 101 GLY A O 1
ATOM 769 N N . ALA A 1 102 ? -2.124 -6.569 15.280 1.00 86.19 102 ALA A N 1
ATOM 770 C CA . ALA A 1 102 ? -0.730 -6.995 15.185 1.00 86.19 102 ALA A CA 1
ATOM 771 C C . ALA A 1 102 ? -0.188 -6.869 13.754 1.00 86.19 102 ALA A C 1
ATOM 773 O O . ALA A 1 102 ? 0.923 -6.381 13.572 1.00 86.19 102 ALA A O 1
ATOM 774 N N . ALA A 1 103 ? -0.979 -7.246 12.746 1.00 85.69 103 ALA A N 1
ATOM 775 C CA . ALA A 1 103 ? -0.615 -7.086 11.342 1.00 85.69 103 ALA A CA 1
ATOM 776 C C . ALA A 1 103 ? -0.413 -5.610 10.975 1.00 85.69 103 ALA A C 1
ATOM 778 O O . ALA A 1 103 ? 0.557 -5.289 10.308 1.00 85.69 103 ALA A O 1
ATOM 779 N N . LEU A 1 104 ? -1.267 -4.706 11.466 1.00 81.50 104 LEU A N 1
ATOM 780 C CA . LEU A 1 104 ? -1.137 -3.265 11.227 1.00 81.50 104 LEU A CA 1
ATOM 781 C C . LEU A 1 104 ? 0.125 -2.684 11.889 1.00 81.50 104 LEU A C 1
ATOM 783 O O . LEU A 1 104 ? 0.828 -1.882 11.282 1.00 81.50 104 LEU A O 1
ATOM 787 N N . LEU A 1 105 ? 0.449 -3.117 13.113 1.00 82.94 105 LEU A N 1
ATOM 788 C CA . LEU A 1 105 ? 1.704 -2.737 13.772 1.00 82.94 105 LEU A CA 1
ATOM 789 C C . LEU A 1 105 ? 2.930 -3.271 13.024 1.00 82.94 105 LEU A C 1
ATOM 791 O O . LEU A 1 105 ? 3.904 -2.542 12.863 1.00 82.94 105 LEU A O 1
ATOM 795 N N . ALA A 1 106 ? 2.874 -4.521 12.560 1.00 86.44 106 ALA A N 1
ATOM 796 C CA . ALA A 1 106 ? 3.940 -5.115 11.765 1.00 86.44 106 ALA A CA 1
ATOM 797 C C . ALA A 1 106 ? 4.137 -4.356 10.446 1.00 86.44 106 ALA A C 1
ATOM 799 O O . ALA A 1 106 ? 5.268 -4.018 10.116 1.00 86.44 106 ALA A O 1
ATOM 800 N N . ASP A 1 107 ? 3.053 -4.018 9.748 1.00 82.81 107 ASP A N 1
ATOM 801 C CA . ASP A 1 107 ? 3.071 -3.243 8.502 1.00 82.81 107 ASP A CA 1
ATOM 802 C C . ASP A 1 107 ? 3.762 -1.883 8.707 1.00 82.81 107 ASP A C 1
ATOM 804 O O . ASP A 1 107 ? 4.750 -1.571 8.045 1.00 82.81 107 ASP A O 1
ATOM 808 N N . GLY A 1 108 ? 3.367 -1.141 9.752 1.00 77.38 108 GLY A N 1
ATOM 809 C CA . GLY A 1 108 ? 3.994 0.137 10.108 1.00 77.38 108 GLY A CA 1
ATOM 810 C C . GLY A 1 108 ? 5.477 0.044 10.503 1.00 77.38 108 GLY A C 1
ATOM 811 O O . GLY A 1 108 ? 6.207 1.025 10.365 1.00 77.38 108 GLY A O 1
ATOM 812 N N . MET A 1 109 ? 5.943 -1.116 10.981 1.00 83.94 109 MET A N 1
ATOM 813 C CA . MET A 1 109 ? 7.363 -1.368 11.266 1.00 83.94 109 MET A CA 1
ATOM 814 C C . MET A 1 109 ? 8.151 -1.833 10.035 1.00 83.94 109 MET A C 1
ATOM 816 O O . MET A 1 109 ? 9.358 -1.601 9.968 1.00 83.94 109 MET A O 1
ATOM 820 N N . LEU A 1 110 ? 7.499 -2.493 9.077 1.00 83.06 110 LEU A N 1
ATOM 821 C CA . LEU A 1 110 ? 8.133 -3.048 7.883 1.00 83.06 110 LEU A CA 1
ATOM 822 C C . LEU A 1 110 ? 8.387 -1.982 6.811 1.00 83.06 110 LEU A C 1
ATOM 824 O O . LEU A 1 110 ? 9.436 -2.015 6.169 1.00 83.06 110 LEU A O 1
ATOM 828 N N . THR A 1 111 ? 7.487 -1.010 6.647 1.00 80.94 111 THR A N 1
ATOM 829 C CA . THR A 1 111 ? 7.604 0.047 5.628 1.00 80.94 111 THR A CA 1
ATOM 830 C C . THR A 1 111 ? 8.950 0.796 5.645 1.00 80.94 111 THR A C 1
ATOM 832 O O . THR A 1 111 ? 9.561 0.919 4.579 1.00 80.94 111 THR A O 1
ATOM 835 N N . PRO A 1 112 ? 9.495 1.267 6.792 1.00 79.38 112 PRO A N 1
ATOM 836 C CA . PRO A 1 112 ? 10.802 1.929 6.809 1.00 79.38 112 PRO A CA 1
ATOM 837 C C . PRO A 1 112 ? 11.939 1.006 6.359 1.00 79.38 112 PRO A C 1
ATOM 839 O O . PRO A 1 112 ? 12.834 1.445 5.641 1.00 79.38 112 PRO A O 1
ATOM 842 N N . ALA A 1 113 ? 11.893 -0.272 6.749 1.00 82.81 113 ALA A N 1
ATOM 843 C CA . ALA A 1 113 ? 12.904 -1.252 6.369 1.00 82.81 113 ALA A CA 1
ATOM 844 C C . ALA A 1 113 ? 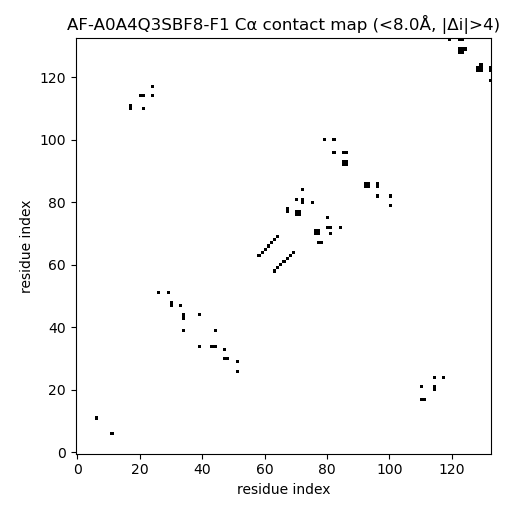12.862 -1.536 4.860 1.00 82.81 113 ALA A C 1
ATOM 846 O O . ALA A 1 113 ? 13.891 -1.438 4.194 1.00 82.81 113 ALA A O 1
ATOM 847 N N . PHE A 1 114 ? 11.671 -1.794 4.3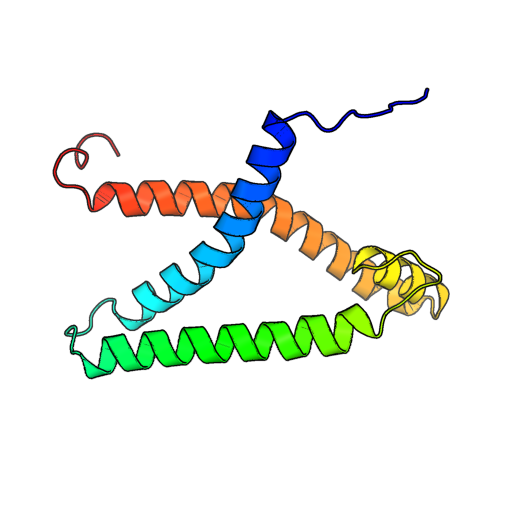06 1.00 81.25 114 PHE A N 1
ATOM 848 C CA . PHE A 1 114 ? 11.501 -2.022 2.870 1.00 81.25 114 PHE A CA 1
ATOM 849 C C . PHE A 1 114 ? 11.910 -0.809 2.035 1.00 81.25 114 PHE A C 1
ATOM 851 O O . PHE A 1 114 ? 12.572 -0.977 1.015 1.00 81.25 114 PHE A O 1
ATOM 858 N N . SER A 1 115 ? 11.577 0.405 2.482 1.00 78.88 115 SER A N 1
ATOM 859 C CA . SER A 1 115 ? 11.963 1.642 1.798 1.00 78.88 115 SER A CA 1
ATOM 860 C C . SER A 1 115 ? 13.489 1.814 1.722 1.00 78.88 115 SER A C 1
ATOM 862 O O . SER A 1 115 ? 14.026 2.130 0.659 1.00 78.88 115 SER A O 1
ATOM 864 N N . VAL A 1 116 ? 14.216 1.525 2.812 1.00 82.88 116 VAL A N 1
ATOM 865 C CA . VAL A 1 116 ? 15.691 1.572 2.827 1.00 82.88 116 VAL A CA 1
ATOM 866 C C . VAL A 1 116 ? 16.291 0.503 1.910 1.00 82.88 116 VAL A C 1
ATOM 868 O O . VAL A 1 116 ? 17.195 0.813 1.135 1.00 82.88 116 VAL A O 1
ATOM 871 N N . THR A 1 117 ? 15.781 -0.732 1.940 1.00 82.81 117 THR A N 1
ATOM 872 C CA . THR A 1 117 ? 16.258 -1.802 1.047 1.00 82.81 117 THR A CA 1
ATOM 873 C C . THR A 1 117 ? 16.039 -1.449 -0.426 1.00 82.81 117 THR A C 1
ATOM 875 O O . THR A 1 117 ? 16.978 -1.567 -1.210 1.00 82.81 117 THR A O 1
ATOM 878 N N . SER A 1 118 ? 14.863 -0.924 -0.796 1.00 77.69 118 SER A N 1
ATOM 879 C CA . SER A 1 118 ? 14.591 -0.453 -2.164 1.00 77.69 118 SER A CA 1
ATOM 880 C C . SER A 1 118 ? 15.555 0.641 -2.611 1.00 77.69 118 SER A C 1
ATOM 882 O O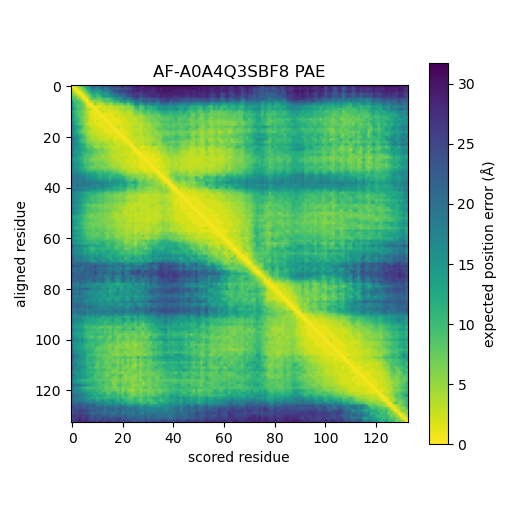 . SER A 1 118 ? 16.012 0.630 -3.752 1.00 77.69 118 SER A O 1
ATOM 884 N N . ALA A 1 119 ? 15.870 1.594 -1.728 1.00 80.06 119 ALA A N 1
ATOM 885 C CA . ALA A 1 119 ? 16.804 2.669 -2.043 1.00 80.06 119 ALA A CA 1
ATOM 886 C C . ALA A 1 119 ? 18.218 2.127 -2.317 1.00 80.06 119 ALA A C 1
ATOM 888 O O . ALA A 1 119 ? 18.867 2.566 -3.266 1.00 80.06 119 ALA A O 1
ATOM 889 N N . ILE A 1 120 ? 18.668 1.139 -1.537 1.00 81.25 120 ILE A N 1
ATOM 890 C CA . ILE A 1 120 ? 19.966 0.474 -1.732 1.00 81.25 120 ILE A CA 1
ATOM 891 C C . ILE A 1 120 ? 19.984 -0.322 -3.045 1.00 81.25 120 ILE A C 1
ATOM 893 O O . ILE A 1 120 ? 20.947 -0.237 -3.803 1.00 81.25 120 ILE A O 1
ATOM 897 N N . GLU A 1 121 ? 18.927 -1.075 -3.350 1.00 78.25 121 GLU A N 1
ATOM 898 C CA . GLU A 1 121 ? 18.815 -1.815 -4.615 1.00 78.25 121 GLU A CA 1
ATOM 899 C C . GLU A 1 121 ? 18.783 -0.883 -5.834 1.00 78.25 121 GLU A C 1
ATOM 901 O O . GLU A 1 121 ? 19.424 -1.163 -6.849 1.00 78.25 121 GLU A O 1
ATOM 906 N N . GLY A 1 122 ? 18.093 0.254 -5.727 1.00 74.75 122 GLY A N 1
ATOM 907 C CA . GLY A 1 122 ? 18.095 1.293 -6.754 1.00 74.75 122 GLY A CA 1
ATOM 908 C C . GLY A 1 122 ? 19.483 1.898 -6.973 1.00 74.75 122 GLY A C 1
ATOM 909 O O . GLY A 1 122 ? 19.875 2.129 -8.116 1.00 74.75 122 GLY A O 1
ATOM 910 N N . LEU A 1 123 ? 20.261 2.084 -5.902 1.00 78.06 123 LEU A N 1
ATOM 911 C CA . LEU A 1 123 ? 21.604 2.663 -5.974 1.00 78.06 123 LEU A CA 1
ATOM 912 C C . LEU A 1 123 ? 22.585 1.810 -6.788 1.00 78.06 123 LEU A C 1
ATOM 914 O O . LEU A 1 123 ? 23.412 2.360 -7.508 1.00 78.06 123 LEU A O 1
ATOM 918 N N . LYS A 1 124 ? 22.443 0.478 -6.751 1.00 75.62 124 LYS A N 1
ATOM 919 C CA . LYS A 1 124 ? 23.266 -0.461 -7.542 1.00 75.62 124 LYS A CA 1
ATOM 920 C C . LYS A 1 124 ? 23.150 -0.257 -9.053 1.00 75.62 124 LYS A C 1
ATOM 922 O O . LYS A 1 124 ? 24.014 -0.699 -9.800 1.00 75.62 124 LYS A O 1
ATOM 927 N N . HIS A 1 125 ? 22.091 0.404 -9.511 1.00 71.62 125 HIS A N 1
ATOM 928 C CA . HIS A 1 125 ? 21.872 0.693 -10.925 1.00 71.62 125 HIS A CA 1
ATOM 929 C C . HIS A 1 125 ? 22.514 2.024 -11.366 1.00 71.62 125 HIS A C 1
ATOM 931 O O . HIS A 1 125 ? 22.424 2.378 -12.541 1.00 71.62 125 HIS A O 1
ATOM 937 N N . VAL A 1 126 ? 23.164 2.761 -10.453 1.00 77.00 126 VAL A N 1
ATOM 938 C CA . VAL A 1 126 ? 23.892 4.004 -10.747 1.00 77.00 126 VAL A CA 1
ATOM 939 C C . VAL A 1 126 ? 25.381 3.682 -10.979 1.00 77.00 126 VAL A C 1
ATOM 941 O O . VAL A 1 126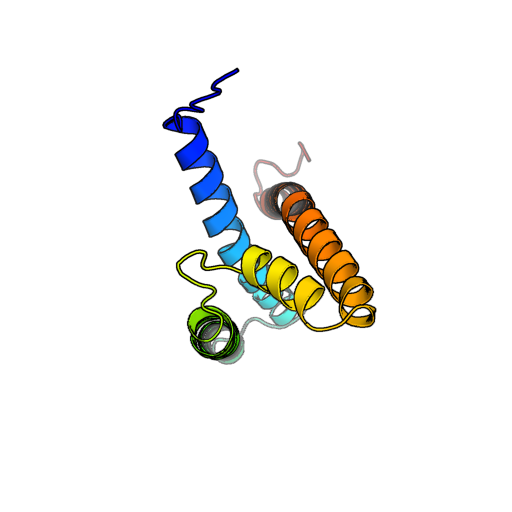 ? 26.045 3.233 -10.044 1.00 77.00 126 VAL A O 1
ATOM 944 N N . PRO A 1 127 ? 25.932 3.927 -12.189 1.00 66.75 127 PRO A N 1
ATOM 945 C CA . PRO A 1 127 ? 27.292 3.515 -12.564 1.00 66.75 127 PRO A CA 1
ATOM 946 C C . PRO A 1 127 ? 28.402 4.050 -11.646 1.00 66.75 127 PRO A C 1
ATOM 948 O O . PRO A 1 127 ? 29.383 3.354 -11.413 1.00 66.75 127 PRO A O 1
ATOM 951 N N . ASP A 1 128 ? 28.230 5.257 -11.098 1.00 70.19 128 ASP A N 1
ATOM 952 C CA . ASP A 1 128 ? 29.238 5.941 -10.271 1.00 70.19 128 ASP A CA 1
ATOM 953 C C . ASP A 1 128 ? 29.289 5.460 -8.806 1.00 70.19 128 ASP A C 1
ATOM 955 O O . ASP A 1 128 ? 30.159 5.887 -8.049 1.00 70.19 128 ASP A O 1
ATOM 959 N N . LEU A 1 129 ? 28.355 4.601 -8.370 1.00 61.25 129 LEU A N 1
ATOM 960 C CA . LEU A 1 129 ? 28.214 4.177 -6.964 1.00 61.25 129 LEU A CA 1
ATOM 961 C C . LEU A 1 129 ? 28.240 2.650 -6.784 1.00 61.25 129 LEU A C 1
ATOM 963 O O . LEU A 1 129 ? 27.950 2.150 -5.698 1.00 61.25 129 LEU A O 1
ATOM 967 N N . HIS A 1 130 ? 28.617 1.907 -7.826 1.00 58.88 130 HIS A N 1
ATOM 968 C CA . HIS A 1 130 ? 28.627 0.441 -7.827 1.00 58.88 130 HIS A CA 1
ATOM 969 C C . HIS A 1 130 ? 29.665 -0.171 -6.857 1.00 58.88 130 HIS A C 1
ATOM 971 O O . HIS A 1 130 ? 29.507 -1.312 -6.434 1.00 58.88 130 HIS A O 1
ATOM 977 N N . ASP A 1 131 ? 30.698 0.588 -6.467 1.00 60.31 131 ASP A N 1
ATOM 978 C CA . ASP A 1 131 ? 31.810 0.107 -5.626 1.00 60.31 131 ASP A CA 1
ATOM 979 C C . ASP A 1 131 ? 31.619 0.331 -4.111 1.00 60.31 131 ASP A C 1
ATOM 981 O O . ASP A 1 131 ? 32.443 -0.122 -3.316 1.00 60.31 131 ASP A O 1
ATOM 985 N N . ILE A 1 132 ? 30.558 1.030 -3.683 1.00 61.31 132 ILE A N 1
ATOM 986 C CA . ILE A 1 132 ? 30.330 1.380 -2.264 1.00 61.31 132 ILE A CA 1
ATOM 987 C C . ILE A 1 132 ? 29.164 0.626 -1.597 1.00 61.31 132 ILE A C 1
ATOM 989 O O . ILE A 1 132 ? 28.863 0.904 -0.434 1.00 61.31 132 ILE A O 1
ATOM 993 N N . SER A 1 133 ? 28.499 -0.296 -2.309 1.00 49.41 133 SER A N 1
ATOM 994 C CA . SER A 1 133 ? 27.329 -1.056 -1.823 1.00 49.41 133 SER A CA 1
ATOM 995 C C . SER A 1 133 ? 27.624 -2.515 -1.507 1.00 49.41 133 SER A C 1
ATOM 997 O O . SER A 1 133 ? 28.226 -3.172 -2.384 1.00 49.41 133 SER A O 1
#

Secondary structure (DSSP, 8-state):
--------HHHHHHHHHHHHHHHHHHHHHHHHHHHTTS---HHHHHHHHHHHHHHHHHHHIIIIIITTTS-EETTEESHHHHHHHHHHH-GGGHHHHHHHHHHHHHHHHHHHHHHHHHHHHHHTTSGGGTT--

Solvent-accessible surface area (backbone atoms only — not comparable to full-atom values): 7809 Å² total; per-residue (Å²): 134,85,79,79,76,72,88,43,73,67,56,51,50,51,53,50,48,52,54,56,45,58,68,52,49,59,57,51,53,53,50,47,66,70,48,60,97,50,87,90,42,72,68,56,54,54,50,51,52,50,51,50,50,54,48,51,54,51,50,48,46,52,57,43,58,56,55,49,66,70,43,69,53,94,86,44,71,46,74,67,46,48,41,57,49,42,43,72,74,40,78,75,45,38,60,64,36,52,53,52,51,51,50,53,53,48,48,70,60,44,51,65,55,54,53,52,52,51,52,54,61,55,43,62,77,37,85,94,48,54,88,82,114

Foldseek 3Di:
DDPPPPCDPVNVVVVVCLVVLLVPVVLVVQLCVQPPPDDDDPCSNVVSVVCSVVCVVVCCCCCCVVPQVVPDDPPDGDPVVVLVVLVVPDVVSVVVSVVVVVVVVVVVVVSVVVSVVVVVVVQCPPPVCVPPD

pLDDT: mean 76.11, std 11.33, range [38.06, 92.5]

Radius of gyration: 19.99 Å; Cα contacts (8 Å, |Δi|>4): 52; chains: 1; bounding box: 52×35×59 Å

Mean predicted aligned error: 11.24 Å

Sequence (133 aa):
MDLKQKATLGGLLIALGTTYGDIGTSPLYVLNAITSGKVINETLVVGSLSLIIWTLTLQTTIKYVILTLQADNRGEGGIFSLFALVRRRKKWLVFPAIIGGAALLADGMLTPAFSVTSAIEGLKHVPDLHDIS